Protein AF-A0A9D6AKC1-F1 (afdb_monomer)

Structure (mmCIF, N/CA/C/O backbone):
data_AF-A0A9D6AKC1-F1
#
_entry.id   AF-A0A9D6AKC1-F1
#
loop_
_atom_site.group_PDB
_atom_site.id
_atom_site.type_symbol
_atom_site.label_atom_id
_atom_site.label_alt_id
_atom_site.label_comp_id
_atom_site.label_asym_id
_atom_site.label_entity_id
_atom_site.label_seq_id
_atom_site.pdbx_PDB_ins_code
_atom_site.Cartn_x
_atom_site.Cartn_y
_atom_site.Cartn_z
_atom_site.occupancy
_atom_site.B_iso_or_equiv
_atom_site.auth_seq_id
_atom_site.auth_comp_id
_atom_site.auth_asym_id
_atom_site.auth_atom_id
_atom_site.pdbx_PDB_model_num
ATOM 1 N N . MET A 1 1 ? -0.959 12.734 76.166 1.00 42.25 1 MET A N 1
ATOM 2 C CA . MET A 1 1 ? -2.076 12.437 75.242 1.00 42.25 1 MET A CA 1
ATOM 3 C C . MET A 1 1 ? -2.432 13.698 74.467 1.00 42.25 1 MET A C 1
ATOM 5 O O . MET A 1 1 ? -2.937 14.622 75.089 1.00 42.25 1 MET A O 1
ATOM 9 N N . LYS A 1 2 ? -2.142 13.753 73.161 1.00 34.69 2 LYS A N 1
ATOM 10 C CA . LYS A 1 2 ? -2.991 14.352 72.107 1.00 34.69 2 LYS A CA 1
ATOM 11 C C . LYS A 1 2 ? -2.264 14.245 70.763 1.00 34.69 2 LYS A C 1
ATOM 13 O O . LYS A 1 2 ? -1.092 14.584 70.657 1.00 34.69 2 LYS A O 1
ATOM 18 N N . ALA A 1 3 ? -2.961 13.628 69.818 1.00 38.47 3 ALA A N 1
ATOM 19 C CA . ALA A 1 3 ? -2.441 13.004 68.614 1.00 38.47 3 ALA A CA 1
ATOM 20 C C . ALA A 1 3 ? -2.131 14.010 67.497 1.00 38.47 3 ALA A C 1
ATOM 22 O O . ALA A 1 3 ? -2.855 14.986 67.310 1.00 38.47 3 ALA A O 1
ATOM 23 N N . SER A 1 4 ? -1.071 13.714 66.744 1.00 44.25 4 SER A N 1
ATOM 24 C CA . SER A 1 4 ? -0.784 14.309 65.438 1.00 44.25 4 SER A CA 1
ATOM 25 C C . SER A 1 4 ? -1.761 13.759 64.398 1.00 44.25 4 SER A C 1
ATOM 27 O O . SER A 1 4 ? -1.914 12.544 64.296 1.00 44.25 4 SER A O 1
ATOM 29 N N . PHE A 1 5 ? -2.383 14.635 63.610 1.00 40.78 5 PHE A N 1
ATOM 30 C CA . PHE A 1 5 ? -3.115 14.261 62.399 1.00 40.78 5 PHE A CA 1
ATOM 31 C C . PHE A 1 5 ? -2.301 14.707 61.182 1.00 40.78 5 PHE A C 1
ATOM 33 O O . PHE A 1 5 ? -2.243 15.890 60.858 1.00 40.78 5 PHE A O 1
ATOM 40 N N . LEU A 1 6 ? -1.648 13.745 60.530 1.00 42.06 6 LEU A N 1
ATOM 41 C CA . LEU A 1 6 ? -1.073 13.897 59.197 1.00 42.06 6 LEU A CA 1
ATOM 42 C C . LEU A 1 6 ? -2.171 13.576 58.177 1.00 42.06 6 LEU A C 1
ATOM 44 O O . LEU A 1 6 ? -2.629 12.439 58.095 1.00 42.06 6 LEU A O 1
ATOM 48 N N . PHE A 1 7 ? -2.600 14.579 57.411 1.00 41.66 7 PHE A N 1
ATOM 49 C CA . PHE A 1 7 ? -3.435 14.383 56.227 1.00 41.66 7 PHE A CA 1
ATOM 50 C C . PHE A 1 7 ? -2.555 13.843 55.092 1.00 41.66 7 PHE A C 1
ATOM 52 O O . PHE A 1 7 ? -1.821 14.593 54.452 1.00 41.66 7 PHE A O 1
ATOM 59 N N . ALA A 1 8 ? -2.615 12.535 54.851 1.00 43.16 8 ALA A N 1
ATOM 60 C CA . ALA A 1 8 ? -2.080 11.920 53.642 1.00 43.16 8 ALA A CA 1
ATOM 61 C C . ALA A 1 8 ? -3.151 11.995 52.542 1.00 43.16 8 ALA A C 1
ATOM 63 O O . ALA A 1 8 ? -4.101 11.216 52.532 1.00 43.16 8 ALA A O 1
ATOM 64 N N . ALA A 1 9 ? -3.022 12.961 51.631 1.00 47.03 9 ALA A N 1
ATOM 65 C CA . ALA A 1 9 ? -3.822 13.016 50.412 1.00 47.03 9 ALA A CA 1
ATOM 66 C C . ALA A 1 9 ? -3.209 12.058 49.380 1.00 47.03 9 ALA A C 1
ATOM 68 O O . ALA A 1 9 ? -2.256 12.396 48.680 1.00 47.03 9 ALA A O 1
ATOM 69 N N . THR A 1 10 ? -3.721 10.830 49.322 1.00 46.72 10 THR A N 1
ATOM 70 C CA . THR A 1 10 ? -3.341 9.847 48.304 1.00 46.72 10 THR A CA 1
ATOM 71 C C . THR A 1 10 ? -4.032 10.213 46.990 1.00 46.72 10 THR A C 1
ATOM 73 O O . THR A 1 10 ? -5.219 9.953 46.802 1.00 46.72 10 THR A O 1
ATOM 76 N N . LEU A 1 11 ? -3.294 10.865 46.091 1.00 49.31 11 LEU A N 1
ATOM 77 C CA . LEU A 1 11 ? -3.725 11.136 44.723 1.00 49.31 11 LEU A CA 1
ATOM 78 C C . LEU A 1 11 ? -3.762 9.800 43.961 1.00 49.31 11 LEU A C 1
ATOM 80 O O . LEU A 1 11 ? -2.722 9.262 43.583 1.00 49.31 11 LEU A O 1
ATOM 84 N N . LEU A 1 12 ? -4.958 9.233 43.790 1.00 47.56 12 LEU A N 1
ATOM 85 C CA . LEU A 1 12 ? -5.198 8.084 42.917 1.00 47.56 12 LEU A CA 1
ATOM 86 C C . LEU A 1 12 ? -4.931 8.517 41.472 1.00 47.56 12 LEU A C 1
ATOM 88 O O . LEU A 1 12 ? -5.774 9.139 40.829 1.00 47.56 12 LEU A O 1
ATOM 92 N N . LEU A 1 13 ? -3.730 8.216 40.984 1.00 49.41 13 LEU A N 1
ATOM 93 C CA . LEU A 1 13 ? -3.368 8.335 39.581 1.00 49.41 13 LEU A CA 1
ATOM 94 C C . LEU A 1 13 ? -4.081 7.200 38.832 1.00 49.41 13 LEU A C 1
ATOM 96 O O . LEU A 1 13 ? -3.599 6.071 38.797 1.00 49.41 13 LEU A O 1
ATOM 100 N N . THR A 1 14 ? -5.269 7.470 38.296 1.00 47.22 14 THR A N 1
ATOM 101 C CA . THR A 1 14 ? -5.946 6.564 37.365 1.00 47.22 14 THR A CA 1
ATOM 102 C C . THR A 1 14 ? -5.077 6.439 36.113 1.00 47.22 14 THR A C 1
ATOM 104 O O . THR A 1 14 ? -4.863 7.445 35.432 1.00 47.22 14 THR A O 1
ATOM 107 N N . PRO A 1 15 ? -4.551 5.248 35.776 1.00 45.91 15 PRO A N 1
ATOM 108 C CA . PRO A 1 15 ? -3.919 5.059 34.484 1.00 45.91 15 PRO A CA 1
ATOM 109 C C . PRO A 1 15 ? -5.008 5.223 33.423 1.00 45.91 15 PRO A C 1
ATOM 111 O O . PRO A 1 15 ? -5.951 4.434 33.354 1.00 45.91 15 PRO A O 1
ATOM 114 N N . ALA A 1 16 ? -4.904 6.283 32.622 1.00 42.28 16 ALA A N 1
ATOM 115 C CA . ALA A 1 16 ? -5.656 6.406 31.388 1.00 42.28 16 ALA A CA 1
ATOM 116 C C . ALA A 1 16 ? -5.191 5.271 30.469 1.00 42.28 16 ALA A C 1
ATOM 118 O O . ALA A 1 16 ? -4.168 5.378 29.795 1.00 42.28 16 ALA A O 1
ATOM 119 N N . LEU A 1 17 ? -5.909 4.148 30.500 1.00 43.12 17 LEU A N 1
ATOM 120 C CA . LEU A 1 17 ? -5.830 3.139 29.457 1.00 43.12 17 LEU A CA 1
ATOM 121 C C . LEU A 1 17 ? -6.300 3.836 28.181 1.00 43.12 17 LEU A C 1
ATOM 123 O O . LEU A 1 17 ? -7.493 4.077 28.006 1.00 43.12 17 LEU A O 1
ATOM 127 N N . GLY A 1 18 ? -5.349 4.250 27.344 1.00 38.69 18 GLY A N 1
ATOM 128 C CA . GLY A 1 18 ? -5.646 4.728 26.005 1.00 38.69 18 GLY A CA 1
ATOM 129 C C . GLY A 1 18 ? -6.381 3.614 25.278 1.00 38.69 18 GLY A C 1
ATOM 130 O O . GLY A 1 18 ? -5.808 2.558 25.023 1.00 38.69 18 GLY A O 1
ATOM 131 N N . SER A 1 19 ? -7.663 3.821 25.002 1.00 41.56 19 SER A N 1
ATOM 132 C CA . SER A 1 19 ? -8.421 2.967 24.105 1.00 41.56 19 SER A CA 1
ATOM 133 C C . SER A 1 19 ? -7.752 3.042 22.736 1.00 41.56 19 SER A C 1
ATOM 135 O O . SER A 1 19 ? -7.844 4.061 22.051 1.00 41.56 19 SER A O 1
ATOM 137 N N . ALA A 1 20 ? -7.048 1.977 22.348 1.00 50.03 20 ALA A N 1
ATOM 138 C CA . ALA A 1 20 ? -6.730 1.747 20.948 1.00 50.03 20 ALA A CA 1
ATOM 139 C C . ALA A 1 20 ? -8.074 1.712 20.214 1.00 50.03 20 ALA A C 1
ATOM 141 O O . ALA A 1 20 ? -8.935 0.883 20.519 1.00 50.03 20 ALA A O 1
ATOM 142 N N . GLN A 1 21 ? -8.326 2.710 19.370 1.00 58.28 21 GLN A N 1
ATOM 143 C CA . GLN A 1 21 ? -9.603 2.816 18.682 1.00 58.28 21 GLN A CA 1
ATOM 144 C C . GLN A 1 21 ? -9.553 1.832 17.518 1.00 58.28 21 GLN A C 1
ATOM 146 O O . GLN A 1 21 ? -8.838 2.045 16.555 1.00 58.28 21 GLN A O 1
ATOM 151 N N . VAL A 1 22 ? -10.254 0.714 17.664 1.00 63.25 22 VAL A N 1
ATOM 152 C CA . VAL A 1 22 ? -10.283 -0.379 16.686 1.00 63.25 22 VAL A CA 1
ATOM 153 C C . VAL A 1 22 ? -10.973 0.121 15.413 1.00 63.25 22 VAL A C 1
ATOM 155 O O . VAL A 1 22 ? -12.122 0.570 15.475 1.00 63.25 22 VAL A O 1
ATOM 158 N N . LEU A 1 23 ? -10.297 0.066 14.261 1.00 73.94 23 LEU A N 1
ATOM 159 C CA . LEU A 1 23 ? -10.936 0.365 12.978 1.00 73.94 23 LEU A CA 1
ATOM 160 C C . LEU A 1 23 ? -11.935 -0.746 12.660 1.00 73.94 23 LEU A C 1
ATOM 162 O O . LEU A 1 23 ? -11.609 -1.927 12.716 1.00 73.94 23 LEU A O 1
ATOM 166 N N . SER A 1 24 ? -13.169 -0.391 12.307 1.00 78.31 24 SER A N 1
ATOM 167 C CA . SER A 1 24 ? -14.168 -1.394 11.934 1.00 78.31 24 SER A CA 1
ATOM 168 C C . SER A 1 24 ? -13.926 -1.844 10.494 1.00 78.31 24 SER A C 1
ATOM 170 O O . SER A 1 24 ? -14.467 -1.255 9.565 1.00 78.31 24 SER A O 1
ATOM 172 N N . VAL A 1 25 ? -13.073 -2.850 10.304 1.00 82.44 25 VAL A N 1
ATOM 173 C CA . VAL A 1 25 ? -12.726 -3.433 8.998 1.00 82.44 25 VAL A CA 1
ATOM 174 C C . VAL A 1 25 ? -13.526 -4.721 8.789 1.00 82.44 25 VAL A C 1
ATOM 176 O O . VAL A 1 25 ? -13.725 -5.489 9.725 1.00 82.44 25 VAL A O 1
ATOM 179 N N . LYS A 1 26 ? -14.022 -4.969 7.573 1.00 84.44 26 LYS A N 1
ATOM 180 C CA . LYS A 1 26 ? -14.728 -6.211 7.229 1.00 84.44 26 LYS A CA 1
ATOM 181 C C . LYS A 1 26 ? -13.754 -7.291 6.749 1.00 84.44 26 LYS A C 1
ATOM 183 O O . LYS A 1 26 ? -12.893 -6.986 5.921 1.00 84.44 26 LYS A O 1
ATOM 188 N N . PRO A 1 27 ? -13.934 -8.555 7.170 1.00 83.94 27 PRO A N 1
ATOM 189 C CA . PRO A 1 27 ? -13.189 -9.671 6.599 1.00 83.94 27 PRO A CA 1
ATOM 190 C C . PRO A 1 27 ? -13.561 -9.888 5.121 1.00 83.94 27 PRO A C 1
ATOM 192 O O . PRO A 1 27 ? -14.622 -9.450 4.666 1.00 83.94 27 PRO A O 1
ATOM 195 N N . GLY A 1 28 ? -12.695 -10.580 4.377 1.00 80.06 28 GLY A N 1
ATOM 196 C CA . GLY A 1 28 ? -12.900 -10.966 2.974 1.00 80.06 28 GLY A CA 1
ATOM 197 C C . GLY A 1 28 ? -11.732 -10.601 2.053 1.00 80.06 28 GLY A C 1
ATOM 198 O O . GLY A 1 28 ? -10.646 -10.274 2.525 1.00 80.06 28 GLY A O 1
ATOM 199 N N . LEU A 1 29 ? -11.930 -10.689 0.732 1.00 79.88 29 LEU A N 1
ATOM 200 C CA . LEU A 1 29 ? -10.891 -10.371 -0.256 1.00 79.88 29 LEU A CA 1
ATOM 201 C C . LEU A 1 29 ? -10.820 -8.864 -0.468 1.00 79.88 29 LEU A C 1
ATOM 203 O O . LEU A 1 29 ? -11.730 -8.291 -1.045 1.00 79.88 29 LEU A O 1
ATOM 207 N N . TRP A 1 30 ? -9.742 -8.217 -0.069 1.00 80.81 30 TRP A N 1
ATOM 208 C CA . TRP A 1 30 ? -9.521 -6.801 -0.310 1.00 80.81 30 TRP A CA 1
ATOM 209 C C . TRP A 1 30 ? -8.694 -6.614 -1.568 1.00 80.81 30 TRP A C 1
ATOM 211 O O . TRP A 1 30 ? -7.721 -7.325 -1.783 1.00 80.81 30 TRP A O 1
ATOM 221 N N . GLU A 1 31 ? -9.084 -5.671 -2.420 1.00 82.62 31 GLU A N 1
ATOM 222 C CA . GLU A 1 31 ? -8.315 -5.296 -3.604 1.00 82.62 31 GLU A CA 1
ATOM 223 C C . GLU A 1 31 ? -7.871 -3.849 -3.528 1.00 82.62 31 GLU A C 1
ATOM 225 O O . GLU A 1 31 ? -8.699 -2.949 -3.502 1.00 82.62 31 GLU A O 1
ATOM 230 N N . HIS A 1 32 ? -6.571 -3.626 -3.587 1.00 80.62 32 HIS A N 1
ATOM 231 C CA . HIS A 1 32 ? -5.926 -2.341 -3.474 1.00 80.62 32 HIS A CA 1
ATOM 232 C C . HIS A 1 32 ? -5.409 -1.880 -4.830 1.00 80.62 32 HIS A C 1
ATOM 234 O O . HIS A 1 32 ? -4.707 -2.615 -5.523 1.00 80.62 32 HIS A O 1
ATOM 240 N N . SER A 1 33 ? -5.729 -0.640 -5.193 1.00 77.00 33 SER A N 1
ATOM 241 C CA . SER A 1 33 ? -5.160 0.026 -6.366 1.00 77.00 33 SER A CA 1
ATOM 242 C C . SER A 1 33 ? -4.194 1.105 -5.903 1.00 77.00 33 SER A C 1
ATOM 244 O O . SER A 1 33 ? -4.585 1.990 -5.140 1.00 77.00 33 SER A O 1
ATOM 246 N N . VAL A 1 34 ? -2.943 1.033 -6.345 1.00 75.00 34 VAL A N 1
ATOM 247 C CA . VAL A 1 34 ? -1.897 1.982 -5.954 1.00 75.00 34 VAL A CA 1
ATOM 248 C C . VAL A 1 34 ? -1.432 2.737 -7.184 1.00 75.00 34 VAL A C 1
ATOM 250 O O . VAL A 1 34 ? -1.034 2.127 -8.167 1.00 75.00 34 VAL A O 1
ATOM 253 N N . ASP A 1 35 ? -1.446 4.060 -7.099 1.00 76.44 35 ASP A N 1
ATOM 254 C CA . ASP A 1 35 ? -0.745 4.943 -8.026 1.00 76.44 35 ASP A CA 1
ATOM 255 C C . ASP A 1 35 ? 0.398 5.575 -7.225 1.00 76.44 35 ASP A C 1
ATOM 257 O O . ASP A 1 35 ? 0.154 6.208 -6.204 1.00 76.44 35 ASP A O 1
ATOM 261 N N . LEU A 1 36 ? 1.650 5.320 -7.596 1.00 78.12 36 LEU A N 1
ATOM 262 C CA . LEU A 1 36 ? 2.810 5.906 -6.925 1.00 78.12 36 LEU A CA 1
ATOM 263 C C . LEU A 1 36 ? 3.386 6.980 -7.826 1.00 78.12 36 LEU A C 1
ATOM 265 O O . LEU A 1 36 ? 3.782 6.687 -8.952 1.00 78.12 36 LEU A O 1
ATOM 269 N N . LYS A 1 37 ? 3.490 8.198 -7.299 1.00 81.19 37 LYS A N 1
ATOM 270 C CA . LYS A 1 37 ? 4.120 9.311 -8.005 1.00 81.19 37 LYS A CA 1
ATOM 271 C C . LYS A 1 37 ? 5.377 9.746 -7.299 1.00 81.19 37 LYS A C 1
ATOM 273 O O . LYS A 1 37 ? 5.275 10.130 -6.135 1.00 81.19 37 LYS A O 1
ATOM 278 N N . SER A 1 38 ? 6.524 9.720 -7.972 1.00 82.25 38 SER A N 1
ATOM 279 C CA . SER A 1 38 ? 7.759 10.277 -7.424 1.00 82.25 38 SER A CA 1
ATOM 280 C C . SER A 1 38 ? 8.048 11.654 -8.002 1.00 82.25 38 SER A C 1
ATOM 282 O O . SER A 1 38 ? 7.652 11.986 -9.117 1.00 82.25 38 SER A O 1
ATOM 284 N N . GLU A 1 39 ? 8.754 12.492 -7.243 1.00 78.94 39 GLU A N 1
ATOM 285 C CA . GLU A 1 39 ? 9.117 13.838 -7.715 1.00 78.94 39 GLU A CA 1
ATOM 286 C C . GLU A 1 39 ? 9.955 13.811 -9.002 1.00 78.94 39 GLU A C 1
ATOM 288 O O . GLU A 1 39 ? 9.910 14.747 -9.799 1.00 78.94 39 GLU A O 1
ATOM 293 N N . SER A 1 40 ? 10.729 12.743 -9.207 1.00 82.44 40 SER A N 1
ATOM 294 C CA . SER A 1 40 ? 11.642 12.611 -10.340 1.00 82.44 40 SER A CA 1
ATOM 295 C C . SER A 1 40 ? 11.023 11.898 -11.549 1.00 82.44 40 SER A C 1
ATOM 297 O O . SER A 1 40 ? 11.630 11.903 -12.622 1.00 82.44 40 SER A O 1
ATOM 299 N N . GLY A 1 41 ? 9.869 11.238 -11.384 1.00 83.50 41 GLY A N 1
ATOM 300 C CA . GLY A 1 41 ? 9.273 10.351 -12.388 1.00 83.50 41 GLY A CA 1
ATOM 301 C C . GLY A 1 41 ? 10.021 9.022 -12.592 1.00 83.50 41 GLY A C 1
ATOM 302 O O . GLY A 1 41 ? 9.645 8.210 -13.442 1.00 83.50 41 GLY A O 1
ATOM 303 N N . ARG A 1 42 ? 11.137 8.792 -11.882 1.00 81.38 42 ARG A N 1
ATOM 304 C CA . ARG A 1 42 ? 11.982 7.600 -12.080 1.00 81.38 42 ARG A CA 1
ATOM 305 C C . ARG A 1 42 ? 11.339 6.338 -11.535 1.00 81.38 42 ARG A C 1
ATOM 307 O O . ARG A 1 42 ? 11.556 5.272 -12.111 1.00 81.38 42 ARG A O 1
ATOM 314 N N . LEU A 1 43 ? 10.551 6.454 -10.470 1.00 81.69 43 LEU A N 1
ATOM 315 C CA . LEU A 1 43 ? 9.818 5.326 -9.910 1.00 81.69 43 LEU A CA 1
ATOM 316 C C . LEU A 1 43 ? 8.788 4.800 -10.915 1.00 81.69 43 LEU A C 1
ATOM 318 O O . LEU A 1 43 ? 8.711 3.599 -11.157 1.00 81.69 43 LEU A O 1
ATOM 322 N N . GLU A 1 44 ? 8.060 5.700 -11.563 1.00 85.50 44 GLU A N 1
ATOM 323 C CA . GLU A 1 44 ? 7.058 5.406 -12.581 1.00 85.50 44 GLU A CA 1
ATOM 324 C C . GLU A 1 44 ? 7.700 4.736 -13.794 1.00 85.50 44 GLU A C 1
ATOM 326 O O . GLU A 1 44 ? 7.214 3.707 -14.260 1.00 85.50 44 GLU A O 1
ATOM 331 N N . MET A 1 45 ? 8.838 5.259 -14.264 1.00 86.00 45 MET A N 1
ATOM 332 C CA . MET A 1 45 ? 9.597 4.624 -15.345 1.00 86.00 45 MET A CA 1
ATOM 333 C C . MET A 1 45 ? 10.062 3.214 -14.967 1.00 86.00 45 MET A C 1
ATOM 335 O O . MET A 1 45 ? 9.960 2.297 -15.780 1.00 86.00 45 MET A O 1
ATOM 339 N N . ALA A 1 46 ? 10.554 3.014 -13.741 1.00 83.31 46 ALA A N 1
ATOM 340 C CA . ALA A 1 46 ? 10.976 1.698 -13.273 1.00 83.31 46 ALA A CA 1
ATOM 341 C C . ALA A 1 46 ? 9.796 0.713 -13.198 1.00 83.31 46 ALA A C 1
ATOM 343 O O . ALA A 1 46 ? 9.927 -0.437 -13.626 1.00 83.31 46 ALA A O 1
ATOM 344 N N . LEU A 1 47 ? 8.635 1.166 -12.714 1.00 82.88 47 LEU A N 1
ATOM 345 C CA . LEU A 1 47 ? 7.402 0.377 -12.688 1.00 82.88 47 LEU A CA 1
ATOM 346 C C . LEU A 1 47 ? 6.924 0.025 -14.101 1.00 82.88 47 LEU A C 1
ATOM 348 O O . LEU A 1 47 ? 6.520 -1.111 -14.341 1.00 82.88 47 LEU A O 1
ATOM 352 N N . GLU A 1 48 ? 7.020 0.950 -15.053 1.00 86.38 48 GLU A N 1
ATOM 353 C CA . GLU A 1 48 ? 6.652 0.700 -16.448 1.00 86.38 48 GLU A CA 1
ATOM 354 C C . GLU A 1 48 ? 7.610 -0.287 -17.133 1.00 86.38 48 GLU A C 1
ATOM 356 O O . GLU A 1 48 ? 7.184 -1.203 -17.845 1.00 86.38 48 GLU A O 1
ATOM 361 N N . MET A 1 49 ? 8.914 -0.180 -16.861 1.00 85.94 49 MET A N 1
ATOM 362 C CA . MET A 1 49 ? 9.896 -1.166 -17.319 1.00 85.94 49 MET A CA 1
ATOM 363 C C . MET A 1 49 ? 9.619 -2.553 -16.727 1.00 85.94 49 MET A C 1
ATOM 365 O O . MET A 1 49 ? 9.745 -3.559 -17.430 1.00 85.94 49 MET A O 1
ATOM 369 N N . ALA A 1 50 ? 9.226 -2.626 -15.454 1.00 83.69 50 ALA A N 1
ATOM 370 C CA . ALA A 1 50 ? 8.829 -3.877 -14.818 1.00 83.69 50 ALA A CA 1
ATOM 371 C C . ALA A 1 50 ? 7.550 -4.453 -15.452 1.00 83.69 50 ALA A C 1
ATOM 373 O O . ALA A 1 50 ? 7.532 -5.634 -15.805 1.00 83.69 50 ALA A O 1
ATOM 374 N N . ARG A 1 51 ? 6.519 -3.624 -15.686 1.00 83.19 51 ARG A N 1
ATOM 375 C CA . ARG A 1 51 ? 5.290 -4.014 -16.409 1.00 83.19 51 ARG A CA 1
ATOM 376 C C . ARG A 1 51 ? 5.612 -4.587 -17.776 1.00 83.19 51 ARG A C 1
ATOM 378 O O . ARG A 1 51 ? 5.122 -5.662 -18.115 1.00 83.19 51 ARG A O 1
ATOM 385 N N . THR A 1 52 ? 6.462 -3.904 -18.537 1.00 86.38 52 THR A N 1
ATOM 386 C CA . THR A 1 52 ? 6.859 -4.337 -19.880 1.00 86.38 52 THR A CA 1
ATOM 387 C C . THR A 1 52 ? 7.546 -5.700 -19.831 1.00 86.38 52 THR A C 1
ATOM 389 O O . THR A 1 52 ? 7.165 -6.607 -20.565 1.00 86.38 52 THR A O 1
ATOM 392 N N . GLN A 1 53 ? 8.510 -5.893 -18.928 1.00 84.00 53 GLN A N 1
ATOM 393 C CA . GLN A 1 53 ? 9.194 -7.182 -18.786 1.00 84.00 53 GLN A CA 1
ATOM 394 C C . GLN A 1 53 ? 8.239 -8.308 -18.373 1.00 84.00 53 GLN A C 1
ATOM 396 O O . GLN A 1 53 ? 8.297 -9.399 -18.937 1.00 84.00 53 GLN A O 1
ATOM 401 N N . MET A 1 54 ? 7.309 -8.041 -17.457 1.00 80.81 54 MET A N 1
ATOM 402 C CA . MET A 1 54 ? 6.288 -9.012 -17.053 1.00 80.81 54 MET A CA 1
ATOM 403 C C . MET A 1 54 ? 5.317 -9.350 -18.190 1.00 80.81 54 MET A C 1
ATOM 405 O O . MET A 1 54 ? 4.919 -10.509 -18.344 1.00 80.81 54 MET A O 1
ATOM 409 N N . ALA A 1 55 ? 4.958 -8.362 -19.013 1.00 82.38 55 ALA A N 1
ATOM 410 C CA . ALA A 1 55 ? 4.119 -8.552 -20.191 1.00 82.38 55 ALA A CA 1
ATOM 411 C C . ALA A 1 55 ? 4.798 -9.431 -21.257 1.00 82.38 55 ALA A C 1
ATOM 413 O O . ALA A 1 55 ? 4.102 -10.152 -21.975 1.00 82.38 55 ALA A O 1
ATOM 414 N N . LEU A 1 56 ? 6.136 -9.426 -21.316 1.00 86.44 56 LEU A N 1
ATOM 415 C CA . LEU A 1 56 ? 6.932 -10.282 -22.202 1.00 86.44 56 LEU A CA 1
ATOM 416 C C . LEU A 1 56 ? 7.063 -11.731 -21.705 1.00 86.44 56 LEU A C 1
ATOM 418 O O . LEU A 1 56 ? 7.406 -12.609 -22.498 1.00 86.44 56 LEU A O 1
ATOM 422 N N . LEU A 1 57 ? 6.783 -12.014 -20.426 1.00 83.56 57 LEU A N 1
ATOM 423 C CA . LEU A 1 57 ? 6.808 -13.388 -19.920 1.00 83.56 57 LEU A CA 1
ATOM 424 C C . LEU A 1 57 ? 5.689 -14.230 -20.557 1.00 83.56 57 LEU A C 1
ATOM 426 O O . LEU A 1 57 ? 4.549 -13.754 -20.642 1.00 83.56 57 LEU A O 1
ATOM 430 N N . PRO A 1 58 ? 5.962 -15.497 -20.932 1.00 87.94 58 PRO A N 1
ATOM 431 C CA . PRO A 1 58 ? 4.931 -16.423 -21.382 1.00 87.94 58 PRO A CA 1
ATOM 432 C C . PRO A 1 58 ? 3.807 -16.568 -20.342 1.00 87.94 58 PRO A C 1
ATOM 434 O O . PRO A 1 58 ? 4.101 -16.628 -19.143 1.00 87.94 58 PRO A O 1
ATOM 437 N N . PRO A 1 59 ? 2.533 -16.711 -20.761 1.00 85.00 59 PRO A N 1
ATOM 438 C CA . PRO A 1 59 ? 1.396 -16.774 -19.838 1.00 85.00 59 PRO A CA 1
ATOM 439 C C . PRO A 1 59 ? 1.543 -17.827 -18.735 1.00 85.00 59 PRO A C 1
ATOM 441 O O . PRO A 1 59 ? 1.252 -17.551 -17.577 1.00 85.00 59 PRO A O 1
ATOM 444 N N . ALA A 1 60 ? 2.072 -19.010 -19.065 1.00 86.56 60 ALA A N 1
ATOM 445 C CA . ALA A 1 60 ? 2.287 -20.079 -18.090 1.00 86.56 60 ALA A CA 1
ATOM 446 C C . ALA A 1 60 ? 3.307 -19.701 -16.999 1.00 86.56 60 ALA A C 1
ATOM 448 O O . ALA A 1 60 ? 3.120 -20.039 -15.833 1.00 86.56 60 ALA A O 1
ATOM 449 N N . GLN A 1 61 ? 4.368 -18.974 -17.362 1.00 86.12 61 GLN A N 1
ATOM 450 C CA . GLN A 1 61 ? 5.396 -18.543 -16.415 1.00 86.12 61 GLN A CA 1
ATOM 451 C C . GLN A 1 61 ? 4.884 -17.414 -15.517 1.00 86.12 61 GLN A C 1
ATOM 453 O O . GLN A 1 61 ? 5.129 -17.427 -14.311 1.00 86.12 61 GLN A O 1
ATOM 458 N N . ARG A 1 62 ? 4.109 -16.484 -16.089 1.00 82.12 62 ARG A N 1
ATOM 459 C CA . ARG A 1 62 ? 3.429 -15.430 -15.330 1.00 82.12 62 ARG A CA 1
ATOM 460 C C . ARG A 1 62 ? 2.454 -16.023 -14.311 1.00 82.12 62 ARG A C 1
ATOM 462 O O . ARG A 1 62 ? 2.554 -15.713 -13.129 1.00 82.12 62 ARG A O 1
ATOM 469 N N . GLN A 1 63 ? 1.611 -16.961 -14.746 1.00 81.38 63 GLN A N 1
ATOM 470 C CA . GLN A 1 63 ? 0.654 -17.645 -13.876 1.00 81.38 63 GLN A 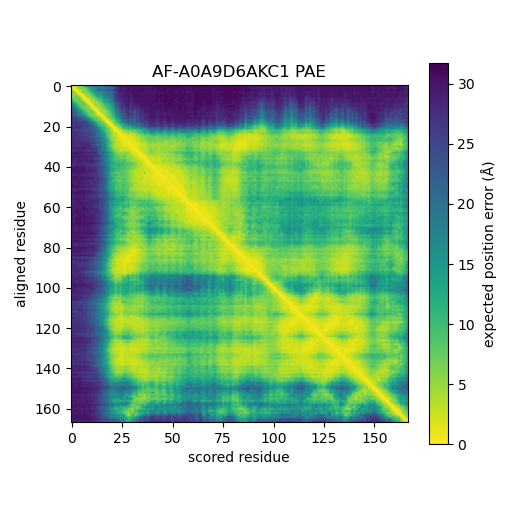CA 1
ATOM 471 C C . GLN A 1 63 ? 1.348 -18.419 -12.746 1.00 81.38 63 GLN A C 1
ATOM 473 O O . GLN A 1 63 ? 0.851 -18.451 -11.625 1.00 81.38 63 GLN A O 1
ATOM 478 N N . MET A 1 64 ? 2.502 -19.040 -13.011 1.00 85.12 64 MET A N 1
ATOM 479 C CA . MET A 1 64 ? 3.276 -19.734 -11.978 1.00 85.12 64 MET A CA 1
ATOM 480 C C . MET A 1 64 ? 3.753 -18.770 -10.883 1.00 85.12 64 MET A C 1
ATOM 482 O O . MET A 1 64 ? 3.622 -19.086 -9.701 1.00 85.12 64 MET A O 1
ATOM 486 N N . MET A 1 65 ? 4.263 -17.593 -11.263 1.00 82.19 65 MET A N 1
ATOM 487 C CA . MET A 1 65 ? 4.661 -16.556 -10.306 1.00 82.19 65 MET A CA 1
ATOM 488 C C .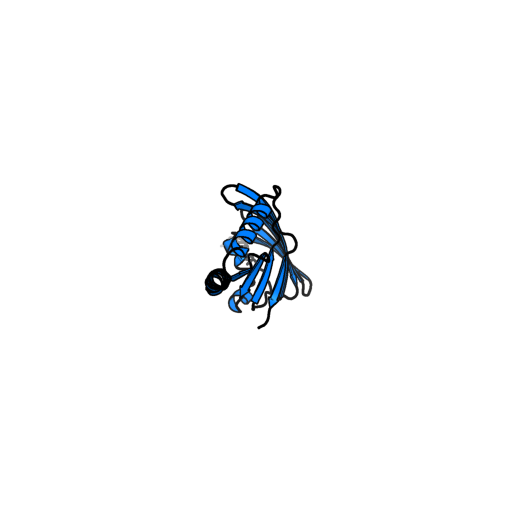 MET A 1 65 ? 3.464 -16.019 -9.516 1.00 82.19 65 MET A C 1
ATOM 490 O O . MET A 1 65 ? 3.533 -15.943 -8.292 1.00 82.19 65 MET A O 1
ATOM 494 N N . GLU A 1 66 ? 2.361 -15.698 -10.194 1.00 77.19 66 GLU A N 1
ATOM 495 C CA . GLU A 1 66 ? 1.129 -15.221 -9.553 1.00 77.19 66 GLU A CA 1
ATOM 496 C C . GLU A 1 66 ? 0.579 -16.248 -8.556 1.00 77.19 66 GLU A C 1
ATOM 498 O O . GLU A 1 66 ? 0.224 -15.891 -7.436 1.00 77.19 66 GLU A O 1
ATOM 503 N N . ASN A 1 67 ? 0.571 -17.534 -8.918 1.00 79.81 67 ASN A N 1
ATOM 504 C CA . ASN A 1 67 ? 0.115 -18.611 -8.039 1.00 79.81 67 ASN A CA 1
ATOM 505 C C . ASN A 1 67 ? 1.028 -18.793 -6.822 1.00 79.81 67 ASN A C 1
ATOM 507 O O . ASN A 1 67 ? 0.539 -19.079 -5.732 1.00 79.81 67 ASN A O 1
ATOM 511 N N . MET A 1 68 ? 2.342 -18.631 -6.990 1.00 79.81 68 MET A N 1
ATOM 512 C CA . MET A 1 68 ? 3.296 -18.712 -5.884 1.00 79.81 68 MET A CA 1
ATOM 513 C C . MET A 1 68 ? 3.097 -17.564 -4.883 1.00 79.81 68 MET A C 1
ATOM 515 O O . MET A 1 68 ? 3.133 -17.800 -3.680 1.00 79.81 68 MET A O 1
ATOM 519 N N . LEU A 1 69 ? 2.837 -16.344 -5.364 1.00 72.75 69 LEU A N 1
ATOM 520 C CA . LEU A 1 69 ? 2.497 -15.203 -4.504 1.00 72.75 69 LEU A CA 1
ATOM 521 C C . LEU A 1 69 ? 1.126 -15.394 -3.838 1.00 72.75 69 LEU A C 1
ATOM 523 O O . LEU A 1 69 ? 0.983 -15.165 -2.639 1.00 72.75 69 LEU A O 1
ATOM 527 N N . ALA A 1 70 ? 0.144 -15.917 -4.578 1.00 73.75 70 ALA A N 1
ATOM 528 C CA . ALA A 1 70 ? -1.199 -16.177 -4.063 1.00 73.75 70 ALA A CA 1
ATOM 529 C C . ALA A 1 70 ? -1.215 -17.195 -2.911 1.00 73.75 70 ALA A C 1
ATOM 531 O O . ALA A 1 70 ? -2.069 -17.099 -2.031 1.00 73.75 70 ALA A O 1
ATOM 532 N N . GLN A 1 71 ? -0.267 -18.141 -2.874 1.00 74.38 71 GLN A N 1
ATOM 533 C CA . GLN A 1 71 ? -0.097 -19.059 -1.737 1.00 74.38 71 GLN A CA 1
ATOM 534 C C . GLN A 1 71 ? 0.275 -18.337 -0.434 1.00 74.38 71 GLN A C 1
ATOM 536 O O . GLN A 1 71 ? 0.025 -18.871 0.641 1.00 74.38 71 GLN A O 1
ATOM 541 N N . GLN A 1 72 ? 0.827 -17.126 -0.518 1.00 68.69 72 GLN A N 1
ATOM 542 C CA . GLN A 1 72 ? 1.135 -16.267 0.628 1.00 68.69 72 GLN A CA 1
ATOM 543 C C . GLN A 1 72 ? -0.033 -15.326 0.973 1.00 68.69 72 GLN A C 1
ATOM 545 O O . GLN A 1 72 ? 0.139 -14.374 1.723 1.00 68.69 72 GLN A O 1
ATOM 550 N N . GLY A 1 73 ? -1.224 -15.564 0.408 1.00 64.81 73 GLY A N 1
ATOM 551 C CA . GLY A 1 73 ? -2.410 -14.740 0.640 1.00 64.81 73 GLY A CA 1
ATOM 552 C C . GLY A 1 73 ? -2.423 -13.426 -0.141 1.00 64.81 73 GLY A C 1
ATOM 553 O O . GLY A 1 73 ? -3.341 -12.634 0.054 1.00 64.81 73 GLY A O 1
ATOM 554 N N . VAL A 1 74 ? -1.455 -13.205 -1.040 1.00 68.31 74 VAL A N 1
ATOM 555 C CA . VAL A 1 74 ? -1.318 -11.972 -1.826 1.00 68.31 74 VAL A CA 1
ATOM 556 C C . VAL A 1 74 ? -1.409 -12.284 -3.318 1.00 68.31 74 VAL A C 1
ATOM 558 O O . VAL A 1 74 ? -0.541 -12.945 -3.881 1.00 68.31 74 VAL A O 1
ATOM 561 N N . LYS A 1 75 ? -2.437 -11.783 -4.004 1.00 73.50 75 LYS A N 1
ATOM 562 C CA . LYS A 1 75 ? -2.478 -11.791 -5.476 1.00 73.50 75 LYS A CA 1
ATOM 563 C C . LYS A 1 75 ? -2.002 -10.444 -5.979 1.00 73.50 75 LYS A C 1
ATOM 565 O O . LYS A 1 75 ? -2.575 -9.427 -5.609 1.00 73.50 75 LYS A O 1
ATOM 570 N N . PHE A 1 76 ? -0.986 -10.419 -6.832 1.00 75.62 76 PHE A N 1
ATOM 571 C CA . PHE A 1 76 ? -0.472 -9.167 -7.375 1.00 75.62 76 PHE A CA 1
ATOM 572 C C . PHE A 1 76 ? -0.557 -9.145 -8.895 1.00 75.62 76 PHE A C 1
ATOM 574 O O . PHE A 1 76 ? 0.106 -9.922 -9.576 1.00 75.62 76 PHE A O 1
ATOM 581 N N . ASP A 1 77 ? -1.360 -8.224 -9.417 1.00 76.94 77 ASP A N 1
ATOM 582 C CA . ASP A 1 77 ? -1.407 -7.876 -10.827 1.00 76.94 77 ASP A CA 1
ATOM 583 C C . ASP A 1 77 ? -0.437 -6.715 -11.069 1.00 76.94 77 ASP A C 1
ATOM 585 O O . ASP A 1 77 ? -0.788 -5.534 -10.977 1.00 76.94 77 ASP A O 1
ATOM 589 N N . ILE A 1 78 ? 0.816 -7.083 -11.358 1.00 72.31 78 ILE A N 1
ATOM 590 C CA . ILE A 1 78 ? 1.899 -6.137 -11.666 1.00 72.31 78 ILE A CA 1
ATOM 591 C C . ILE A 1 78 ? 1.545 -5.289 -12.876 1.00 72.31 78 ILE A C 1
ATOM 593 O O . ILE A 1 78 ? 1.948 -4.127 -12.922 1.00 72.31 78 ILE A O 1
ATOM 597 N N . VAL A 1 79 ? 0.810 -5.866 -13.841 1.00 73.88 79 VAL A N 1
ATOM 598 C CA . VAL A 1 79 ? 0.282 -5.100 -14.959 1.00 73.88 79 VAL A CA 1
ATOM 599 C C . VAL A 1 79 ? -0.654 -4.088 -14.345 1.00 73.88 79 VAL A C 1
ATOM 601 O O . VAL A 1 79 ? -0.219 -2.988 -14.147 1.00 73.88 79 VAL A O 1
ATOM 604 N N . ASN A 1 80 ? -1.855 -4.372 -13.885 1.00 75.81 80 ASN A N 1
ATOM 605 C CA . ASN A 1 80 ? -2.771 -3.293 -13.493 1.00 75.81 80 ASN A CA 1
ATOM 606 C C . ASN A 1 80 ? -2.428 -2.511 -12.201 1.00 75.81 80 ASN A C 1
ATOM 608 O O . ASN A 1 80 ? -3.218 -1.653 -11.821 1.00 75.81 80 ASN A O 1
ATOM 612 N N . GLN A 1 81 ? -1.271 -2.743 -11.563 1.00 76.75 81 GLN A N 1
ATOM 613 C CA . GLN A 1 81 ? -0.864 -2.154 -10.275 1.00 76.75 81 GLN A CA 1
ATOM 614 C C . GLN A 1 81 ? -1.922 -2.383 -9.187 1.00 76.75 81 GLN A C 1
ATOM 616 O O . GLN A 1 81 ? -2.222 -1.514 -8.364 1.00 76.75 81 GLN A O 1
ATOM 621 N N . ARG A 1 82 ? -2.504 -3.586 -9.201 1.00 79.50 82 ARG A N 1
ATOM 622 C CA . ARG A 1 82 ? -3.516 -4.014 -8.237 1.00 79.50 82 ARG A CA 1
ATOM 623 C C . ARG A 1 82 ? -2.951 -5.136 -7.397 1.00 79.50 82 ARG A C 1
ATOM 625 O O . ARG A 1 82 ? -2.428 -6.105 -7.939 1.00 79.50 82 ARG A O 1
ATOM 632 N N . PHE A 1 83 ? -3.078 -5.025 -6.085 1.00 79.88 83 PHE A N 1
ATOM 633 C CA . PHE A 1 83 ? -2.781 -6.127 -5.180 1.00 79.88 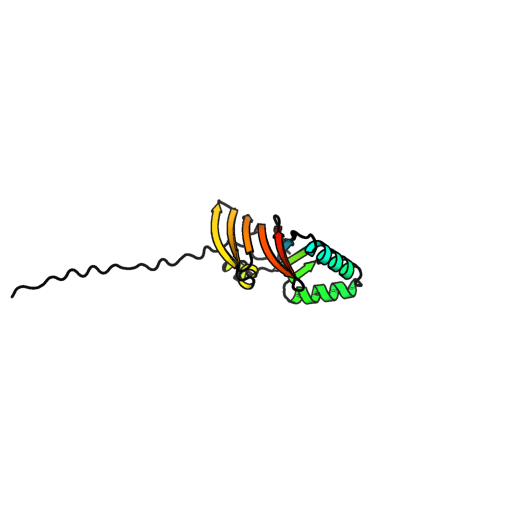83 PHE A CA 1
ATOM 634 C C . PHE A 1 83 ? -4.039 -6.517 -4.423 1.00 79.88 83 PHE A C 1
ATOM 636 O O . PHE A 1 83 ? -4.846 -5.663 -4.085 1.00 79.88 83 PHE A O 1
ATOM 643 N N . GLN A 1 84 ? -4.229 -7.804 -4.180 1.00 78.12 84 GLN A N 1
ATOM 644 C CA . GLN A 1 84 ? -5.337 -8.324 -3.402 1.00 78.12 84 GLN A CA 1
ATOM 645 C C . GLN A 1 84 ? -4.804 -9.142 -2.239 1.00 78.12 84 GLN A C 1
ATOM 647 O O . GLN A 1 84 ? -3.866 -9.918 -2.423 1.00 78.12 84 GLN A O 1
ATOM 652 N N . ASN A 1 85 ? -5.425 -9.016 -1.076 1.00 76.81 85 ASN A N 1
ATOM 653 C CA . ASN A 1 85 ? -5.153 -9.847 0.089 1.00 76.81 85 ASN A CA 1
ATOM 654 C C . ASN A 1 85 ? -6.459 -10.272 0.765 1.00 76.81 85 ASN A C 1
ATOM 656 O O . ASN A 1 85 ? -7.481 -9.602 0.654 1.00 76.81 85 ASN A O 1
ATOM 660 N N . CYS A 1 86 ? -6.444 -11.404 1.459 1.00 76.44 86 CYS A N 1
ATOM 661 C CA . CYS A 1 86 ? -7.572 -11.802 2.296 1.00 76.44 86 CYS A CA 1
ATOM 662 C C . CYS A 1 86 ? -7.384 -11.240 3.706 1.00 76.44 86 CYS A C 1
ATOM 664 O O . CYS A 1 86 ? -6.330 -11.446 4.294 1.00 76.44 86 CYS A O 1
ATOM 666 N N . ILE A 1 87 ? -8.414 -10.589 4.244 1.00 78.12 87 ILE A N 1
ATOM 667 C CA . ILE A 1 87 ? -8.504 -10.220 5.659 1.00 78.12 87 ILE A CA 1
ATOM 668 C C . ILE A 1 87 ? -9.373 -11.265 6.357 1.00 78.12 87 ILE A C 1
ATOM 670 O O . ILE A 1 87 ? -10.536 -11.465 5.993 1.00 78.12 87 ILE A O 1
ATOM 674 N N . THR A 1 88 ? -8.812 -11.959 7.339 1.00 80.75 88 THR A N 1
ATOM 675 C CA . THR A 1 88 ? -9.517 -12.947 8.164 1.00 80.75 88 THR A CA 1
ATOM 676 C C . THR A 1 88 ? -10.427 -12.277 9.196 1.00 80.75 88 THR A C 1
ATOM 678 O O . THR A 1 88 ? -10.327 -11.081 9.463 1.00 80.75 88 THR A O 1
ATOM 681 N N . GLU A 1 89 ? -11.338 -13.043 9.802 1.00 82.50 89 GLU A N 1
ATOM 682 C CA . GLU A 1 89 ? -12.192 -12.531 10.885 1.00 82.50 89 GLU A CA 1
ATOM 683 C C . GLU A 1 89 ? -11.382 -12.082 12.107 1.00 82.50 89 GLU A C 1
ATOM 685 O O . GLU A 1 89 ? -11.731 -11.091 12.743 1.00 82.50 89 GLU A O 1
ATOM 690 N N . GLU A 1 90 ? -10.287 -12.783 12.409 1.00 80.31 90 GLU A N 1
ATOM 691 C CA . GLU A 1 90 ? -9.385 -12.432 13.505 1.00 80.31 90 GLU A CA 1
ATOM 692 C C . GLU A 1 90 ? -8.686 -11.094 13.234 1.00 80.31 90 GLU A C 1
ATOM 694 O O . GLU A 1 90 ? -8.721 -10.205 14.082 1.00 80.31 90 GLU A O 1
ATOM 699 N N . GLU A 1 91 ? -8.140 -10.903 12.031 1.00 75.94 91 GLU A N 1
ATOM 700 C CA . GLU A 1 91 ? -7.513 -9.637 11.622 1.00 75.94 91 GLU A CA 1
ATOM 701 C C . GLU A 1 91 ? -8.520 -8.481 11.584 1.00 75.94 91 GLU A C 1
ATOM 703 O O . GLU A 1 91 ? -8.236 -7.379 12.045 1.00 75.94 91 GLU A O 1
ATOM 708 N N . ALA A 1 92 ? -9.735 -8.728 11.092 1.00 79.75 92 ALA A N 1
ATOM 709 C CA . ALA A 1 92 ? -10.808 -7.741 11.120 1.00 79.75 92 ALA A CA 1
ATOM 710 C C . ALA A 1 92 ? -11.190 -7.339 12.559 1.00 79.75 92 ALA A C 1
ATOM 712 O O . ALA A 1 92 ? -11.484 -6.171 12.818 1.00 79.75 92 ALA A O 1
ATOM 713 N N . ALA A 1 93 ? -11.157 -8.283 13.506 1.00 79.88 93 ALA A N 1
ATOM 714 C CA . ALA A 1 93 ? -11.497 -8.041 14.906 1.00 79.88 93 ALA A CA 1
ATOM 715 C C . ALA A 1 93 ? -10.445 -7.208 15.656 1.00 79.88 93 ALA A C 1
ATOM 717 O O . ALA A 1 93 ? -10.806 -6.480 16.584 1.00 79.88 93 ALA A O 1
ATOM 718 N N . THR A 1 94 ? -9.166 -7.275 15.267 1.00 74.50 94 THR A N 1
ATOM 719 C CA . THR A 1 94 ? -8.132 -6.393 15.840 1.00 74.50 94 THR A CA 1
ATOM 720 C C . THR A 1 94 ? -8.245 -4.961 15.325 1.00 74.50 94 THR A C 1
ATOM 722 O O . THR A 1 94 ? -7.707 -4.049 15.959 1.00 74.50 94 THR A O 1
ATOM 725 N N . GLY A 1 95 ? -8.950 -4.761 14.202 1.00 68.56 95 GLY A N 1
ATOM 726 C CA . GLY A 1 95 ? -9.178 -3.467 13.563 1.00 68.56 95 GLY A CA 1
ATOM 727 C C . GLY A 1 95 ? -7.898 -2.726 13.221 1.00 68.56 95 GLY A C 1
ATOM 728 O O . GLY A 1 95 ? -7.878 -1.498 13.230 1.00 68.56 95 GLY A O 1
ATOM 729 N N . GLN A 1 96 ? -6.831 -3.474 12.963 1.00 64.38 96 GLN A N 1
ATOM 730 C CA . GLN A 1 96 ? -5.551 -2.948 12.533 1.00 64.38 96 GLN A CA 1
ATOM 731 C C . GLN A 1 96 ? -5.330 -3.362 11.087 1.00 64.38 96 GLN A C 1
ATOM 733 O O . GLN A 1 96 ? -5.531 -4.512 10.701 1.00 64.38 96 GLN A O 1
ATOM 738 N N . PHE A 1 97 ? -4.898 -2.411 10.269 1.00 61.88 97 PHE A N 1
ATOM 739 C CA . PHE A 1 97 ? -4.343 -2.747 8.972 1.00 61.88 97 PHE A CA 1
ATOM 740 C C . PHE A 1 97 ? -2.950 -3.343 9.198 1.00 61.88 97 PHE A C 1
ATOM 742 O O . PHE A 1 97 ? -2.006 -2.603 9.453 1.00 61.88 97 PHE A O 1
ATOM 749 N N . THR A 1 98 ? -2.807 -4.665 9.106 1.00 52.53 98 THR A N 1
ATOM 750 C CA . THR A 1 98 ? -1.540 -5.388 9.350 1.00 52.53 98 THR A CA 1
ATOM 751 C C . THR A 1 98 ? -0.370 -4.873 8.501 1.00 52.53 98 THR A C 1
ATOM 753 O O . THR A 1 98 ? 0.769 -4.847 8.961 1.00 52.53 98 THR A O 1
ATOM 756 N N . PHE A 1 99 ? -0.636 -4.328 7.307 1.00 53.50 99 PHE A N 1
ATOM 757 C CA . PHE A 1 99 ? 0.385 -3.675 6.474 1.00 53.50 99 PHE A CA 1
ATOM 758 C C . PHE A 1 99 ? 0.986 -2.395 7.090 1.00 53.50 99 PHE A C 1
ATOM 760 O O . PHE A 1 99 ? 2.075 -1.975 6.703 1.00 53.50 99 PHE A O 1
ATOM 767 N N . ALA A 1 100 ? 0.295 -1.749 8.032 1.00 53.47 100 ALA A N 1
ATOM 768 C CA . ALA A 1 100 ? 0.794 -0.561 8.720 1.00 53.47 100 ALA A CA 1
ATOM 769 C C . ALA A 1 100 ? 1.847 -0.921 9.785 1.00 53.47 100 ALA A C 1
ATOM 771 O O . ALA A 1 100 ? 2.811 -0.174 9.970 1.00 53.47 100 ALA A O 1
ATOM 772 N N . GLU A 1 101 ? 1.706 -2.072 10.447 1.00 55.69 101 GLU A N 1
ATOM 773 C CA . GLU A 1 101 ? 2.640 -2.515 11.488 1.00 55.69 101 GLU A CA 1
ATOM 774 C C . GLU A 1 101 ? 4.010 -2.888 10.905 1.00 55.69 101 GLU A C 1
ATOM 776 O O . GLU A 1 101 ? 5.037 -2.435 11.414 1.00 55.69 101 GLU A O 1
ATOM 781 N N . GLU A 1 102 ? 4.044 -3.617 9.783 1.00 57.03 102 GLU A N 1
ATOM 782 C CA . GLU A 1 102 ? 5.294 -3.967 9.086 1.00 57.03 102 GLU A CA 1
ATOM 783 C C . GLU A 1 102 ? 6.061 -2.728 8.583 1.00 57.03 102 GLU A C 1
ATOM 785 O O . GLU A 1 102 ? 7.290 -2.735 8.501 1.00 57.03 102 GLU A O 1
ATOM 790 N N . GLY A 1 103 ? 5.347 -1.631 8.303 1.00 61.22 103 GLY A N 1
ATOM 791 C CA . GLY A 1 103 ? 5.912 -0.345 7.882 1.00 61.22 103 GLY A CA 1
ATOM 792 C C . GLY A 1 103 ? 6.369 0.573 9.024 1.00 61.22 103 GLY A C 1
ATOM 793 O O . GLY A 1 103 ? 6.801 1.702 8.762 1.00 61.22 103 GLY A O 1
ATOM 794 N N . GLY A 1 104 ? 6.251 0.143 10.287 1.00 70.44 104 GLY A N 1
ATOM 795 C CA . GLY A 1 104 ? 6.537 0.986 11.453 1.00 70.44 104 GLY A CA 1
ATOM 796 C C . GLY A 1 104 ? 5.607 2.200 11.552 1.00 70.44 104 GLY A C 1
ATOM 797 O O . GLY A 1 104 ? 6.011 3.264 12.035 1.00 70.44 104 GLY A O 1
ATOM 798 N N . CYS A 1 105 ? 4.385 2.075 11.036 1.00 75.12 105 CYS A N 1
ATOM 799 C CA . CYS A 1 105 ? 3.382 3.123 11.073 1.00 75.12 105 CYS A CA 1
ATOM 800 C C . CYS A 1 105 ? 2.623 3.086 12.397 1.00 75.12 105 CYS A C 1
ATOM 802 O O . CYS A 1 105 ? 2.209 2.037 12.878 1.00 75.12 105 CYS A O 1
ATOM 804 N N . ARG A 1 106 ? 2.402 4.264 12.976 1.00 80.44 106 ARG A N 1
ATOM 805 C CA . ARG A 1 106 ? 1.562 4.460 14.152 1.00 80.44 106 ARG A CA 1
ATOM 806 C C . ARG A 1 106 ? 0.409 5.382 13.802 1.00 80.44 106 ARG A C 1
ATOM 808 O O . ARG A 1 106 ? 0.605 6.468 13.252 1.00 80.44 106 ARG A O 1
ATOM 815 N N . GLU A 1 107 ? -0.784 4.980 14.202 1.00 79.62 107 GLU A N 1
ATOM 816 C CA . GLU A 1 107 ? -1.976 5.812 14.123 1.00 79.62 107 GLU A CA 1
ATOM 817 C C . GLU A 1 107 ? -1.828 7.049 15.020 1.00 79.62 107 GLU A C 1
ATOM 819 O O . GLU A 1 107 ? -1.371 6.990 16.168 1.00 79.62 107 GLU A O 1
ATOM 824 N N . THR A 1 108 ? -2.179 8.211 14.478 1.00 84.06 108 THR A N 1
ATOM 825 C CA . THR A 1 108 ? -2.133 9.493 15.189 1.00 84.06 108 THR A CA 1
ATOM 826 C C . THR A 1 108 ? -3.517 10.035 15.491 1.00 84.06 108 THR A C 1
ATOM 828 O O . THR A 1 108 ? -3.679 10.737 16.488 1.00 84.06 108 THR A O 1
ATOM 831 N N . SER A 1 109 ? -4.518 9.706 14.673 1.00 84.69 109 SER A N 1
ATOM 832 C CA . SER A 1 109 ? -5.908 10.045 14.964 1.00 84.69 109 SER A CA 1
ATOM 833 C C . SER A 1 109 ? -6.880 9.089 14.289 1.00 84.69 109 SER A C 1
ATOM 835 O O . SER A 1 109 ? -6.638 8.654 13.164 1.00 84.69 109 SER A O 1
ATOM 837 N N . ILE A 1 110 ? -7.986 8.814 14.981 1.00 85.56 110 ILE A N 1
ATOM 838 C CA . ILE A 1 110 ? -9.149 8.094 14.465 1.00 85.56 110 ILE A CA 1
ATOM 839 C C . ILE A 1 110 ? -10.382 8.921 14.814 1.00 85.56 110 ILE A C 1
ATOM 841 O O . ILE A 1 110 ? -10.573 9.310 15.969 1.00 85.56 110 ILE A O 1
ATOM 845 N N . ARG A 1 111 ? -11.210 9.218 13.812 1.00 87.75 111 ARG A N 1
ATOM 846 C CA . ARG A 1 111 ? -12.477 9.934 13.979 1.00 87.75 111 ARG A CA 1
ATOM 847 C C . ARG A 1 111 ? -13.584 9.195 13.245 1.00 87.75 111 ARG A C 1
ATOM 849 O O . ARG A 1 111 ? -13.515 9.032 12.032 1.00 87.75 111 ARG A O 1
ATOM 856 N N . ASN A 1 112 ? -14.607 8.793 13.987 1.00 87.56 112 ASN A N 1
ATOM 857 C CA . ASN A 1 112 ? -15.788 8.129 13.446 1.00 87.56 112 ASN A CA 1
ATOM 858 C C . ASN A 1 112 ? -16.905 9.149 13.184 1.00 87.56 112 ASN A C 1
ATOM 860 O O . ASN A 1 112 ? -17.246 9.940 14.063 1.00 87.56 112 ASN A O 1
ATOM 864 N N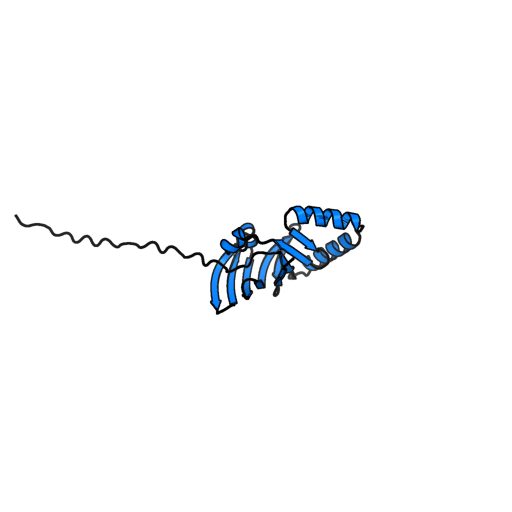 . GLU A 1 113 ? -17.479 9.102 11.988 1.00 88.06 113 GLU A N 1
ATOM 865 C CA . GLU A 1 113 ? -18.560 9.952 11.490 1.00 88.06 113 GLU A CA 1
ATOM 866 C C . GLU A 1 113 ? -19.585 9.073 10.750 1.00 88.06 113 GLU A C 1
ATOM 868 O O . GLU A 1 113 ? -19.515 8.855 9.539 1.00 88.06 113 GLU A O 1
ATOM 873 N N . GLY A 1 114 ? -20.543 8.514 11.497 1.00 88.00 114 GLY A N 1
ATOM 874 C CA . GLY A 1 114 ? -21.530 7.583 10.944 1.00 88.00 114 GLY A CA 1
ATOM 875 C C . GLY A 1 114 ? -20.870 6.311 10.409 1.00 88.00 114 GLY A C 1
ATOM 876 O O . GLY A 1 114 ? -20.214 5.596 11.161 1.00 88.00 114 GLY A O 1
ATOM 877 N N . SER A 1 115 ? -21.042 6.036 9.115 1.00 86.88 115 SER A N 1
ATOM 878 C CA . SER A 1 115 ? -20.381 4.931 8.408 1.00 86.88 115 SER A CA 1
ATOM 879 C C . SER A 1 115 ? -18.958 5.247 7.935 1.00 86.88 115 SER A C 1
ATOM 881 O O . SER A 1 115 ? -18.328 4.413 7.286 1.00 86.88 115 SER A O 1
ATOM 883 N N . THR A 1 116 ? -18.453 6.448 8.217 1.00 88.88 116 THR A N 1
ATOM 884 C CA . THR A 1 116 ? -17.138 6.899 7.762 1.00 88.88 116 THR A CA 1
ATOM 885 C C . THR A 1 116 ? -16.160 6.954 8.930 1.00 88.88 116 THR A C 1
ATOM 887 O O . THR A 1 116 ? -16.462 7.537 9.967 1.00 88.88 116 THR A O 1
ATOM 890 N N . THR A 1 117 ? -14.964 6.399 8.761 1.00 89.44 117 THR A N 1
ATOM 891 C CA . THR A 1 117 ? -13.870 6.506 9.732 1.00 89.44 117 THR A CA 1
ATOM 892 C C . THR A 1 117 ? -12.676 7.186 9.078 1.00 89.44 117 THR A C 1
ATOM 894 O O . THR A 1 117 ? -12.090 6.671 8.129 1.00 89.44 117 THR A O 1
ATOM 897 N N . HIS A 1 118 ? -12.296 8.349 9.595 1.00 90.62 118 HIS A N 1
ATOM 898 C CA . HIS A 1 118 ? -11.091 9.063 9.192 1.00 90.62 118 HIS A CA 1
ATOM 899 C C . HIS A 1 118 ? -9.919 8.610 10.051 1.00 90.62 118 HIS A C 1
ATOM 901 O O . HIS A 1 118 ? -10.016 8.614 11.279 1.00 90.62 118 HIS A O 1
ATOM 907 N N . VAL A 1 119 ? -8.807 8.275 9.410 1.00 87.81 119 VAL A N 1
ATOM 908 C CA . VAL A 1 119 ? -7.593 7.799 10.068 1.00 8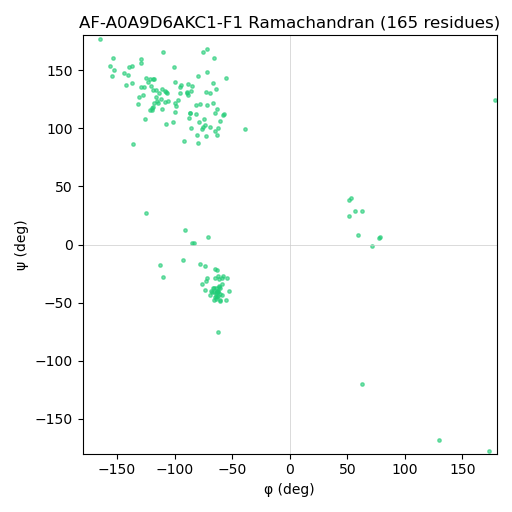7.81 119 VAL A CA 1
ATOM 909 C C . VAL A 1 119 ? -6.411 8.608 9.566 1.00 87.81 119 VAL A C 1
ATOM 911 O O . VAL A 1 119 ? -6.268 8.831 8.365 1.00 87.81 119 VAL A O 1
ATOM 914 N N . SER A 1 120 ? -5.542 9.030 10.476 1.00 88.88 120 SER A N 1
ATOM 915 C CA . SER A 1 120 ? -4.222 9.575 10.150 1.00 88.88 120 S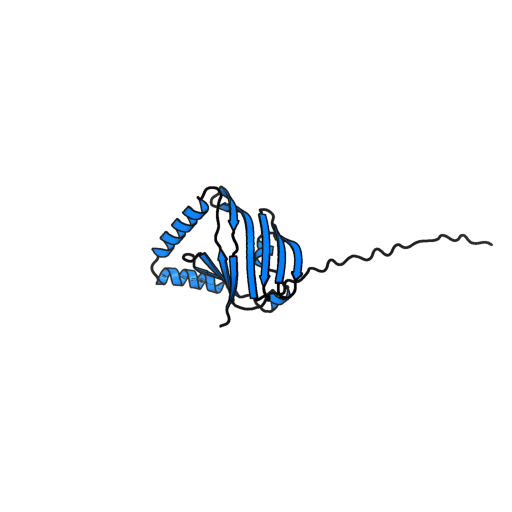ER A CA 1
ATOM 916 C C . SER A 1 120 ? -3.147 8.706 10.776 1.00 88.88 120 SER A C 1
ATOM 918 O O . SER A 1 120 ? -3.309 8.230 11.900 1.00 88.88 120 SER A O 1
ATOM 920 N N . PHE A 1 121 ? -2.039 8.527 10.067 1.00 86.00 121 PHE A N 1
ATOM 921 C CA . PHE A 1 121 ? -0.920 7.709 10.515 1.00 86.00 121 PHE A CA 1
ATOM 922 C C . PHE A 1 121 ? 0.417 8.364 10.169 1.00 86.00 121 PHE A C 1
ATOM 924 O O . PHE A 1 121 ? 0.535 9.126 9.208 1.00 86.00 121 PHE A O 1
ATOM 931 N N . VAL A 1 122 ? 1.433 8.056 10.972 1.00 86.94 122 VAL A N 1
ATOM 932 C CA . VAL A 1 122 ? 2.825 8.469 10.766 1.00 86.94 122 VAL A CA 1
ATOM 933 C C . VAL A 1 122 ? 3.701 7.228 10.820 1.00 86.94 122 VAL A C 1
ATOM 935 O O . VAL A 1 122 ? 3.631 6.464 11.777 1.00 86.94 122 VAL A O 1
ATOM 938 N N . CYS A 1 123 ? 4.533 7.047 9.807 1.00 83.56 123 CYS A N 1
ATOM 939 C CA . CYS A 1 123 ? 5.525 5.985 9.694 1.00 83.56 123 CYS A CA 1
ATOM 940 C C . CYS A 1 123 ? 6.930 6.580 9.827 1.00 83.56 123 CYS A C 1
ATOM 942 O O . CYS A 1 123 ? 7.123 7.788 9.692 1.00 83.56 123 CYS A O 1
ATOM 944 N N . SER A 1 124 ? 7.950 5.745 10.036 1.00 83.12 124 SER A N 1
ATOM 945 C CA . SER A 1 124 ? 9.338 6.228 10.148 1.00 83.12 124 SER A CA 1
ATOM 946 C C . SER A 1 124 ? 9.827 6.995 8.913 1.00 83.12 124 SER A C 1
ATOM 948 O O . SER A 1 124 ? 10.713 7.836 9.026 1.00 83.12 124 SER A O 1
ATOM 950 N N . GLN A 1 125 ? 9.263 6.696 7.741 1.00 81.25 125 GLN A N 1
ATOM 951 C CA . GLN A 1 125 ? 9.619 7.298 6.456 1.00 81.25 125 GLN A CA 1
ATOM 952 C C . GLN A 1 125 ? 8.402 7.902 5.751 1.00 81.25 125 GLN A C 1
ATOM 954 O O . GLN A 1 125 ? 8.367 7.956 4.531 1.00 81.25 125 GLN A O 1
ATOM 959 N N . GLY A 1 126 ? 7.367 8.328 6.474 1.00 84.50 126 GLY A N 1
ATOM 960 C CA . GLY A 1 126 ? 6.203 8.895 5.803 1.00 84.50 126 GLY A CA 1
ATOM 961 C C . GLY A 1 126 ? 5.034 9.198 6.713 1.00 84.50 126 GLY A C 1
ATOM 962 O O . GLY A 1 126 ? 5.083 9.019 7.925 1.00 84.50 126 GLY A O 1
ATOM 963 N N . GLN A 1 127 ? 3.956 9.658 6.106 1.00 87.62 127 GLN A N 1
ATOM 964 C CA . GLN A 1 127 ? 2.688 9.890 6.776 1.00 87.62 127 GLN A CA 1
ATOM 965 C C . GLN A 1 127 ? 1.553 9.778 5.773 1.00 87.62 127 GLN A C 1
ATOM 967 O O . GLN A 1 127 ? 1.746 9.926 4.563 1.00 87.62 127 GLN A O 1
ATOM 972 N N . GLY A 1 128 ? 0.351 9.563 6.276 1.00 86.19 128 GLY A N 1
ATOM 973 C CA . GLY A 1 128 ? -0.813 9.510 5.422 1.00 86.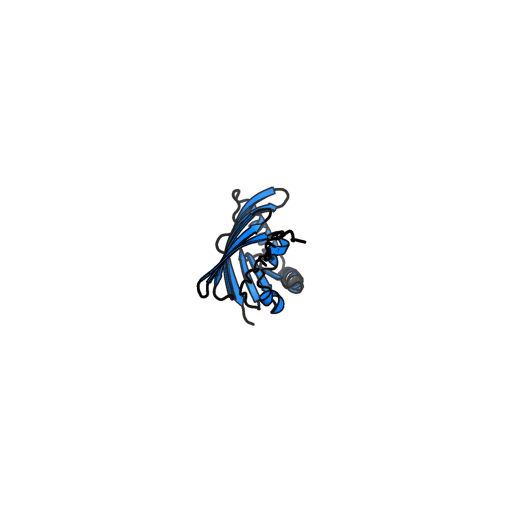19 128 GLY A CA 1
ATOM 974 C C . GLY A 1 128 ? -2.108 9.631 6.184 1.00 86.19 128 GLY A C 1
ATOM 975 O O . GLY A 1 128 ? -2.159 9.735 7.412 1.00 86.19 128 GLY A O 1
ATOM 976 N N . GLN A 1 129 ? -3.167 9.651 5.397 1.00 87.19 129 GLN A N 1
ATOM 977 C CA . GLN A 1 129 ? -4.529 9.706 5.871 1.00 87.19 129 GLN A CA 1
ATOM 978 C C . GLN A 1 129 ? -5.401 8.838 4.975 1.00 87.19 129 GLN A C 1
ATOM 980 O O . GLN A 1 129 ? -5.267 8.861 3.750 1.00 87.19 129 GLN A O 1
ATOM 985 N N . LEU A 1 130 ? -6.292 8.076 5.594 1.00 86.06 130 LEU A N 1
ATOM 986 C CA . LEU A 1 130 ? -7.284 7.266 4.907 1.00 86.06 130 LEU A CA 1
ATOM 987 C C . LEU A 1 130 ? -8.675 7.540 5.470 1.00 86.06 130 LEU A C 1
ATOM 989 O O . LEU A 1 130 ? -8.846 8.005 6.596 1.00 86.06 130 LEU A O 1
ATOM 993 N N . VAL A 1 131 ? -9.670 7.269 4.645 1.00 89.19 131 VAL A N 1
ATOM 994 C CA .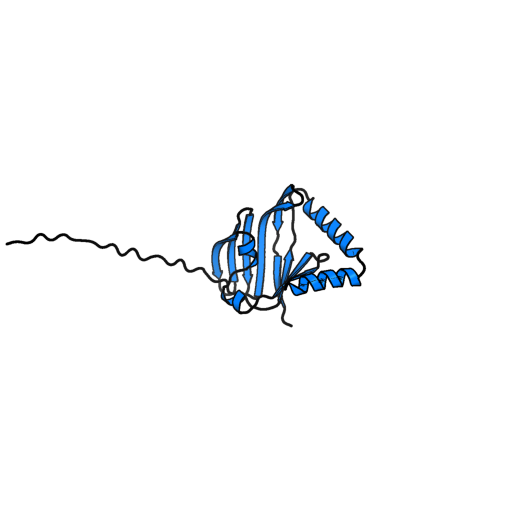 VAL A 1 131 ? -11.088 7.385 4.943 1.00 89.19 131 VAL A CA 1
ATOM 995 C C . VAL A 1 131 ? -11.695 6.035 4.632 1.00 89.19 131 VAL A C 1
ATOM 997 O O . VAL A 1 131 ? -11.780 5.654 3.468 1.00 89.19 131 VAL A O 1
ATOM 1000 N N . LEU A 1 132 ? -12.060 5.306 5.676 1.00 87.69 132 LEU A N 1
ATOM 1001 C CA . LEU A 1 132 ? -12.750 4.030 5.603 1.00 87.69 132 LEU A CA 1
ATOM 1002 C C . LEU A 1 132 ? -14.259 4.288 5.512 1.00 87.69 132 LEU A C 1
ATOM 1004 O O . LEU A 1 132 ? -14.803 5.069 6.284 1.00 87.69 132 LEU A O 1
ATOM 1008 N N . GLN A 1 133 ? -14.928 3.627 4.578 1.00 88.81 133 GLN A N 1
ATOM 1009 C CA . GLN A 1 133 ? -16.371 3.656 4.361 1.00 88.81 133 GLN A CA 1
ATOM 1010 C C . GLN A 1 133 ? -16.955 2.273 4.627 1.00 88.81 133 GLN A C 1
ATOM 1012 O O . GLN A 1 133 ? -16.526 1.281 4.027 1.00 88.81 133 GLN A O 1
ATOM 1017 N N . ASP A 1 134 ? -17.925 2.222 5.539 1.00 86.06 134 ASP A N 1
ATOM 1018 C CA . ASP A 1 134 ? -18.703 1.033 5.908 1.00 86.06 134 ASP A CA 1
ATOM 1019 C C . ASP A 1 134 ? -17.841 -0.191 6.261 1.00 86.06 134 ASP A C 1
ATOM 1021 O O . ASP A 1 134 ? -18.266 -1.339 6.079 1.00 86.06 134 ASP A O 1
ATOM 1025 N N . GLY A 1 135 ? -16.596 0.044 6.683 1.00 82.50 135 GLY A N 1
ATOM 1026 C CA . GLY A 1 135 ? -15.594 -0.993 6.904 1.00 82.50 135 GLY A CA 1
ATOM 1027 C C . GLY A 1 135 ? -15.241 -1.840 5.684 1.00 82.50 135 GLY A C 1
ATOM 1028 O O . GLY A 1 135 ? -14.559 -2.842 5.835 1.00 82.50 135 GLY A O 1
ATOM 1029 N N . ALA A 1 136 ? -15.725 -1.496 4.489 1.00 82.69 136 ALA A N 1
ATOM 1030 C CA . ALA A 1 136 ? -15.652 -2.332 3.287 1.00 82.69 136 ALA A CA 1
ATOM 1031 C C . ALA A 1 136 ? -14.745 -1.751 2.200 1.00 82.69 136 ALA A C 1
ATOM 1033 O O . ALA A 1 136 ? -14.385 -2.448 1.250 1.00 82.69 136 ALA A O 1
ATOM 1034 N N . SER A 1 137 ? -14.442 -0.460 2.309 1.00 83.81 137 SER A N 1
ATOM 1035 C CA . SER A 1 137 ? -13.616 0.256 1.353 1.00 83.81 137 SER A CA 1
ATOM 1036 C C . SER A 1 137 ? -12.901 1.413 2.005 1.00 83.81 137 SER A C 1
ATOM 1038 O O . SER A 1 137 ? -13.459 2.020 2.911 1.00 83.81 137 SER A O 1
ATOM 1040 N N . TYR A 1 138 ? -11.721 1.779 1.517 1.00 84.62 138 TYR A N 1
ATOM 1041 C CA . TYR A 1 138 ? -11.113 3.052 1.884 1.00 84.62 138 TYR A CA 1
ATOM 1042 C C . TYR A 1 138 ? -10.682 3.852 0.666 1.00 84.62 138 TYR A C 1
ATOM 1044 O O . TYR A 1 138 ? -10.476 3.295 -0.410 1.00 84.62 138 TYR A O 1
ATOM 1052 N N . THR A 1 139 ? -10.530 5.156 0.884 1.00 85.31 139 THR A N 1
ATOM 1053 C CA . THR A 1 139 ? -9.745 6.068 0.048 1.00 85.31 139 THR A CA 1
ATOM 1054 C C . THR A 1 139 ? -8.654 6.688 0.893 1.00 85.31 139 THR A C 1
ATOM 1056 O O . THR A 1 139 ? -8.933 7.096 2.016 1.00 85.31 139 THR A O 1
ATOM 1059 N N . GLY A 1 140 ? -7.427 6.789 0.398 1.00 82.88 140 GLY A N 1
ATOM 1060 C CA . GLY A 1 140 ? -6.353 7.363 1.202 1.00 82.88 140 GLY A CA 1
ATOM 1061 C C . GLY A 1 140 ? -5.222 7.935 0.382 1.00 82.88 140 GLY A C 1
ATOM 1062 O O . GLY A 1 140 ? -4.980 7.510 -0.743 1.00 82.88 140 GLY A O 1
ATOM 1063 N N . GLN A 1 141 ? -4.543 8.904 0.976 1.00 82.94 141 GLN A N 1
ATOM 1064 C CA . GLN A 1 141 ? -3.355 9.519 0.417 1.00 82.94 141 GLN A CA 1
ATOM 1065 C C . GLN A 1 141 ? -2.210 9.430 1.413 1.00 82.94 141 GLN A C 1
ATOM 1067 O O . GLN A 1 141 ? -2.400 9.593 2.621 1.00 82.94 141 GLN A O 1
ATOM 1072 N N . SER A 1 142 ? -1.009 9.213 0.903 1.00 80.88 142 SER A N 1
ATOM 1073 C CA . SER A 1 142 ? 0.194 9.141 1.725 1.00 80.88 142 SER A CA 1
ATOM 1074 C C . SER A 1 142 ? 1.376 9.746 1.002 1.00 80.88 142 SER A C 1
ATOM 1076 O O . SER A 1 142 ? 1.474 9.642 -0.216 1.00 80.88 142 SER A O 1
ATOM 1078 N N . SER A 1 143 ? 2.280 10.338 1.771 1.00 80.88 143 SER A N 1
ATOM 1079 C CA . SER A 1 143 ? 3.612 10.736 1.334 1.00 80.88 143 SER A CA 1
ATOM 1080 C C . SER A 1 143 ? 4.626 9.857 2.049 1.00 80.88 143 SER A C 1
ATOM 1082 O O . SER A 1 143 ? 4.614 9.794 3.283 1.00 80.88 143 SER A O 1
ATOM 1084 N N . MET A 1 144 ? 5.496 9.189 1.306 1.00 79.75 144 MET A N 1
ATOM 1085 C CA . MET A 1 144 ? 6.509 8.311 1.873 1.00 79.75 144 MET A CA 1
ATOM 1086 C C . MET A 1 144 ? 7.830 8.431 1.131 1.00 79.75 144 MET A C 1
ATOM 1088 O O . MET A 1 144 ? 7.864 8.615 -0.077 1.00 79.75 144 MET A O 1
ATOM 1092 N N . THR A 1 145 ? 8.917 8.291 1.866 1.00 78.81 145 THR A N 1
ATOM 1093 C CA . THR A 1 145 ? 10.263 8.189 1.339 1.00 78.81 145 THR A CA 1
ATOM 1094 C C . THR A 1 145 ? 10.551 6.723 1.042 1.00 78.81 145 THR A C 1
ATOM 1096 O O . THR A 1 145 ? 10.715 5.908 1.951 1.00 78.81 145 THR A O 1
ATOM 1099 N N . LEU A 1 146 ? 10.609 6.376 -0.239 1.00 73.06 146 LEU A N 1
ATOM 1100 C CA . LEU A 1 146 ? 10.932 5.036 -0.710 1.00 73.06 146 LEU A CA 1
ATOM 1101 C C . LEU A 1 146 ? 12.423 4.939 -1.007 1.00 73.06 146 LEU A C 1
ATOM 1103 O O . LEU A 1 146 ? 12.990 5.830 -1.631 1.00 73.06 146 LEU A O 1
ATOM 1107 N N . ASN A 1 147 ? 13.053 3.837 -0.600 1.00 68.94 147 ASN A N 1
ATOM 1108 C CA . ASN A 1 147 ? 14.396 3.489 -1.051 1.00 68.94 147 ASN A CA 1
ATOM 1109 C C . ASN A 1 147 ? 14.285 2.417 -2.136 1.00 68.94 147 ASN A C 1
ATOM 1111 O O . ASN A 1 147 ? 14.024 1.255 -1.832 1.00 68.94 147 ASN A O 1
ATOM 1115 N N . PHE A 1 148 ? 14.491 2.794 -3.396 1.00 64.81 148 PHE A N 1
ATOM 1116 C CA . PHE A 1 148 ? 14.462 1.876 -4.534 1.00 64.81 148 PHE A CA 1
ATOM 1117 C C . PHE A 1 148 ? 15.827 1.867 -5.227 1.00 64.81 148 PHE A C 1
ATOM 1119 O O . PHE A 1 148 ? 16.290 2.899 -5.702 1.00 64.81 148 PHE A O 1
ATOM 1126 N N . ASN A 1 149 ? 16.509 0.715 -5.262 1.00 64.00 149 ASN A N 1
ATOM 1127 C CA . ASN A 1 149 ? 17.871 0.583 -5.812 1.00 64.00 149 ASN A CA 1
ATOM 1128 C C . ASN A 1 149 ? 18.885 1.608 -5.252 1.00 64.00 149 ASN A C 1
ATOM 1130 O O . ASN A 1 149 ? 19.733 2.126 -5.976 1.00 64.00 149 ASN A O 1
ATOM 1134 N N . GLY A 1 150 ? 18.797 1.914 -3.953 1.00 60.62 150 GLY A N 1
ATOM 1135 C CA . GLY A 1 150 ? 19.668 2.897 -3.296 1.00 60.62 150 GLY A CA 1
ATOM 1136 C C . GLY A 1 150 ? 19.300 4.360 -3.565 1.00 60.62 150 GLY A C 1
ATOM 1137 O O . GLY A 1 150 ? 20.022 5.252 -3.127 1.00 60.62 150 GLY A O 1
ATOM 1138 N N . LEU A 1 151 ? 18.188 4.619 -4.260 1.00 57.19 151 LEU A N 1
ATOM 1139 C CA . LEU A 1 151 ? 17.643 5.955 -4.472 1.00 57.19 151 LEU A CA 1
ATOM 1140 C C . LEU A 1 151 ? 16.505 6.208 -3.489 1.00 57.19 151 LEU A C 1
ATOM 1142 O O . LEU A 1 151 ? 15.519 5.475 -3.467 1.00 57.19 151 LEU A O 1
ATOM 1146 N N . THR A 1 152 ? 16.665 7.256 -2.693 1.00 67.75 152 THR A N 1
ATOM 1147 C CA . THR A 1 152 ? 15.664 7.767 -1.761 1.00 67.75 152 THR A CA 1
ATOM 1148 C C . THR A 1 152 ? 14.748 8.740 -2.504 1.00 67.75 152 THR A C 1
ATOM 1150 O O . THR A 1 152 ? 15.211 9.798 -2.930 1.00 67.75 152 THR A O 1
ATOM 1153 N N . GLU A 1 153 ? 13.471 8.404 -2.688 1.00 66.00 153 GLU A N 1
ATOM 1154 C CA . GLU A 1 153 ? 12.500 9.256 -3.388 1.00 66.00 153 GLU A CA 1
ATOM 1155 C C . GLU A 1 153 ? 11.248 9.507 -2.549 1.00 66.00 153 GLU A C 1
ATOM 1157 O O . GLU A 1 153 ? 10.678 8.581 -1.974 1.00 66.00 153 GLU A O 1
ATOM 1162 N N . SER A 1 154 ? 10.800 10.765 -2.515 1.00 65.69 154 SER A N 1
ATOM 1163 C CA . SER A 1 154 ? 9.479 11.116 -1.997 1.00 65.69 154 SER A CA 1
ATOM 1164 C C . SER A 1 154 ? 8.429 10.650 -3.000 1.00 65.69 154 SER A C 1
ATOM 1166 O O . SER A 1 154 ? 8.448 11.056 -4.165 1.00 65.69 154 SER A O 1
ATOM 1168 N N . ALA A 1 155 ? 7.543 9.773 -2.548 1.00 62.75 155 ALA A N 1
ATOM 1169 C CA . ALA A 1 155 ? 6.443 9.226 -3.310 1.00 62.75 155 ALA A CA 1
ATOM 1170 C C . ALA A 1 155 ? 5.116 9.649 -2.686 1.00 62.75 155 ALA A C 1
ATOM 1172 O O . ALA A 1 155 ? 4.916 9.527 -1.476 1.00 62.75 155 ALA A O 1
ATOM 1173 N N . THR A 1 156 ? 4.196 10.124 -3.520 1.00 60.38 156 THR A N 1
ATOM 1174 C CA . THR A 1 156 ? 2.813 10.378 -3.122 1.00 60.38 156 THR A CA 1
ATOM 1175 C C . THR A 1 156 ? 1.912 9.322 -3.731 1.00 60.38 156 THR A C 1
ATOM 1177 O O . THR A 1 156 ? 1.967 9.072 -4.933 1.00 60.38 156 THR A O 1
ATOM 1180 N N . GLN A 1 157 ? 1.057 8.737 -2.902 1.00 56.81 157 GLN A N 1
ATOM 1181 C CA . GLN A 1 157 ? -0.035 7.886 -3.344 1.00 56.81 157 GLN A CA 1
ATOM 1182 C C . GLN A 1 157 ? -1.320 8.725 -3.333 1.00 56.81 157 GLN A C 1
ATOM 1184 O O . GLN A 1 157 ? -1.711 9.182 -2.256 1.00 56.81 157 GLN A O 1
ATOM 1189 N N . PRO A 1 158 ? -1.961 9.010 -4.482 1.00 58.09 158 PRO A N 1
ATOM 1190 C CA . PRO A 1 158 ? -3.294 9.588 -4.504 1.00 58.09 158 PRO A CA 1
ATOM 1191 C C . PRO A 1 158 ? -4.327 8.535 -4.074 1.00 58.09 158 PRO A C 1
ATOM 1193 O O . PRO A 1 158 ? -4.012 7.351 -3.975 1.00 58.09 158 PRO A O 1
ATOM 1196 N N . ALA A 1 159 ? -5.559 8.985 -3.814 1.00 52.19 159 ALA A N 1
ATOM 1197 C CA . ALA A 1 159 ? -6.667 8.188 -3.281 1.00 52.19 159 ALA A CA 1
ATOM 1198 C C . ALA A 1 159 ? -6.741 6.753 -3.847 1.00 52.19 159 ALA A C 1
ATOM 1200 O O . ALA A 1 159 ? -7.283 6.525 -4.927 1.00 52.19 159 ALA A O 1
ATOM 1201 N N . ALA A 1 160 ? -6.238 5.778 -3.089 1.00 54.25 160 ALA A N 1
ATOM 1202 C CA . ALA A 1 160 ? -6.377 4.362 -3.414 1.00 54.25 160 ALA A CA 1
ATOM 1203 C C . ALA A 1 160 ? -7.773 3.883 -3.035 1.00 54.25 160 ALA A C 1
ATOM 1205 O O . ALA A 1 160 ? -8.127 3.986 -1.869 1.00 54.25 160 ALA A O 1
ATOM 1206 N N . THR A 1 161 ? -8.554 3.367 -3.987 1.00 55.59 161 THR A N 1
ATOM 1207 C CA . THR A 1 161 ? -9.837 2.722 -3.669 1.00 55.59 161 THR A CA 1
ATOM 1208 C C . THR A 1 161 ? -9.601 1.254 -3.392 1.00 55.59 161 THR A C 1
ATOM 1210 O O . THR A 1 161 ? -9.004 0.564 -4.220 1.00 55.59 161 THR A O 1
ATOM 1213 N N . VAL A 1 162 ? -10.108 0.790 -2.254 1.00 58.25 162 VAL A N 1
ATOM 1214 C CA . VAL A 1 162 ? -10.041 -0.621 -1.870 1.00 58.25 162 VAL A CA 1
ATOM 1215 C C . VAL A 1 162 ? -11.425 -1.174 -1.655 1.00 58.25 162 VAL A C 1
ATOM 1217 O O . VAL A 1 162 ? -12.288 -0.434 -1.201 1.00 58.25 162 VAL A O 1
ATOM 1220 N N . ARG A 1 163 ? -11.684 -2.424 -2.037 1.00 56.88 163 ARG A N 1
ATOM 1221 C CA . ARG A 1 163 ? -13.005 -3.047 -1.873 1.00 56.88 163 ARG A CA 1
ATOM 1222 C C . ARG A 1 163 ? -12.876 -4.469 -1.366 1.00 56.88 163 ARG A C 1
ATOM 1224 O O . ARG A 1 163 ? -12.047 -5.211 -1.883 1.00 56.88 163 ARG A O 1
ATOM 1231 N N . CYS A 1 164 ? -13.753 -4.844 -0.439 1.00 53.72 164 CYS A N 1
ATOM 1232 C CA . CYS A 1 164 ? -13.993 -6.239 -0.096 1.00 53.72 164 CYS A CA 1
ATOM 1233 C C . CYS A 1 164 ? -14.822 -6.920 -1.210 1.00 53.72 164 CYS A C 1
ATOM 1235 O O . CYS A 1 164 ? -16.004 -6.621 -1.392 1.00 53.72 164 CYS A O 1
ATOM 1237 N N . GLY A 1 165 ? -14.196 -7.794 -1.994 1.00 48.00 165 GLY A N 1
ATOM 1238 C CA . GLY A 1 165 ? -14.826 -8.724 -2.920 1.00 48.00 165 GLY A CA 1
ATOM 1239 C C . GLY A 1 165 ? -15.320 -9.972 -2.186 1.00 48.00 165 GLY A C 1
ATOM 1240 O O . GLY A 1 165 ? -14.543 -10.702 -1.573 1.00 48.00 165 GLY A O 1
ATOM 1241 N N . GLY A 1 166 ? -16.627 -10.220 -2.253 1.00 40.38 166 GLY A N 1
ATOM 1242 C CA . GLY A 1 166 ? -17.203 -11.526 -1.944 1.00 40.38 166 GLY A CA 1
ATOM 1243 C C . GLY A 1 166 ? -16.874 -12.525 -3.054 1.00 40.38 166 GLY A C 1
ATOM 1244 O O . GLY A 1 166 ? -16.725 -12.125 -4.209 1.00 40.38 166 GLY A O 1
ATOM 1245 N N . THR A 1 167 ? -16.741 -13.793 -2.663 1.00 34.78 167 THR A N 1
ATOM 1246 C CA . THR A 1 167 ? -16.670 -14.986 -3.529 1.00 34.78 167 THR A CA 1
ATOM 1247 C C . THR A 1 167 ? -17.493 -14.889 -4.804 1.00 34.78 167 THR A C 1
ATOM 1249 O O . THR A 1 167 ? -18.675 -14.486 -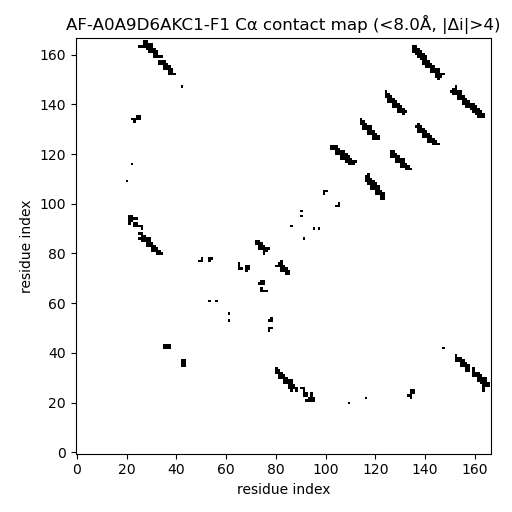4.681 1.00 34.78 167 THR A O 1
#

Foldseek 3Di:
DDDDDDDDPPDPPDPPPPPPPAAQADWAKKKKAWDKDWPVCVVVVVLVVVLVVLVPDDPVVNVVVQVVVVVVQWGADSNRNMIMGTQDPVNSVSNDPPVCVVQQKDWDDWDDDPQKIKTWIDGPFWIKIWIGGNSFWIWMKMWGFDQDPNDTTTIIIGTMIMGGDDD

Mean predicted aligned error: 12.0 Å

Solvent-accessible surface area (backbone atoms only — not comparable to full-atom values): 9300 Å² total; per-residue (Å²): 144,86,84,87,84,81,87,79,83,79,79,82,79,74,80,80,75,75,74,78,79,62,42,67,43,58,51,40,36,34,38,39,41,64,53,71,44,35,87,79,48,56,60,45,52,52,52,50,53,48,30,53,56,54,68,69,44,56,69,71,60,47,49,51,54,40,52,60,41,37,74,73,48,34,40,62,40,67,71,83,39,32,40,31,38,66,40,46,67,68,52,23,71,63,22,54,66,67,73,37,58,82,56,58,38,42,79,76,46,77,46,80,56,91,59,34,36,40,37,31,35,42,30,87,50,34,37,35,38,36,37,32,40,72,30,41,28,34,38,29,37,34,43,33,58,44,75,56,96,90,41,79,40,57,29,39,30,59,70,25,57,31,39,56,49,78,134

pLDDT: mean 72.5, std 14.99, range [34.69, 90.62]

Sequence (167 aa):
MKASFLFAATLLLTPALGSAQVLSVKPGLWEHSVDLKSESGRLEMALEMARTQMALLPPAQRQMMENMLAQQGVKFDIVNQRFQNCITEEEAATGQFTFAEEGGCRETSIRNEGSTTHVSFVCSQGQGQLVLQDGASYTGQSSMTLNFNGLTESATQPAATVRCGGT

Nearest PDB structures (foldseek):
  4tq2-assembly1_A-2  TM=5.177E-01  e=6.582E-01  Guillardia theta CCMP2712
  2xqy-assembly2_E  TM=5.908E-01  e=4.009E+00  Suid alphaherpesvirus 1
  8h0h-assembly2_B  TM=4.072E-01  e=1.417E+00  Mycobacterium tuberculosis H37Rv
  2qom-assembly1_A  TM=5.415E-01  e=1.968E+00  Escherichia coli O157:H7
  2il5-assembly1_A  TM=2.972E-01  e=1.863E+00  Staphylococcus aureus subsp. aureus USA300

Radius of gyration: 22.78 Å; Cα contacts (8 Å, |Δi|>4): 281; chains: 1; bounding box: 41×34×97 Å

Secondary structure (DSSP, 8-state):
------------------------PPPEEEEEE---EETTSHHHHHHHHHHHHHHHS-HHHHHHHHHHHHTTTEEEETTTTEEEEEEPHHHHHHT--HHHHHTT-EEEEEEEETTEEEEEEEETTEEEEEEEETTTEEEEEEEEEEEETTEEEEEEE----EEEE--